Protein AF-A0A2V8M650-F1 (afdb_monomer)

Foldseek 3Di:
DVVVVVVVVVVVVVVVVPPDDPPDPDDPVVWFDQVDKDKFKFFWPDWAAAPQKTWTWGFGQDPVRDTDIAIEIDHHNVVVVVVVDDRPNDDGGDIDIDMGTATPDVVNRYD

Radius of gyration: 22.39 Å; Cα contacts (8 Å, |Δi|>4): 172; chains: 1; bounding box: 29×50×68 Å

Sequence (111 aa):
MMKRVLLSFVIANLITISAGYVYGHHSFAATYAEDKHATVEGKLVQFTFRNPHSFIQIDSKQEDGKIVRWTVEWGGAGVLGNQGLTRDTLRPGDFLVITGAPGRNEEDHRM

Structure (mmCIF, N/CA/C/O backbone):
data_AF-A0A2V8M650-F1
#
_entry.id   AF-A0A2V8M650-F1
#
loop_
_atom_site.group_PDB
_atom_site.id
_atom_site.type_symbol
_atom_site.label_atom_id
_atom_site.label_alt_id
_atom_site.label_comp_id
_atom_site.label_asym_id
_atom_site.label_entity_id
_atom_site.label_seq_id
_atom_site.pdbx_PDB_ins_code
_atom_site.Cartn_x
_atom_site.Cartn_y
_atom_site.Cartn_z
_atom_site.occupancy
_atom_site.B_iso_or_equiv
_atom_site.auth_seq_id
_atom_site.auth_comp_id
_atom_site.auth_asym_id
_atom_site.auth_atom_id
_atom_site.pdbx_PDB_model_num
ATOM 1 N N . MET A 1 1 ? 2.339 36.116 -51.557 1.00 60.12 1 MET A N 1
ATOM 2 C CA . MET A 1 1 ? 1.321 35.569 -50.632 1.00 60.12 1 MET A CA 1
ATOM 3 C C . MET A 1 1 ? 1.602 34.106 -50.263 1.00 60.12 1 MET A C 1
ATOM 5 O O . MET A 1 1 ? 1.861 33.834 -49.100 1.00 60.12 1 MET A O 1
ATOM 9 N N . MET A 1 2 ? 1.668 33.184 -51.234 1.00 62.03 2 MET A N 1
ATOM 10 C CA . MET A 1 2 ? 1.766 31.725 -51.002 1.00 62.03 2 MET A CA 1
ATOM 11 C C . MET A 1 2 ? 3.003 31.262 -50.205 1.00 62.03 2 MET A C 1
ATOM 13 O O . MET A 1 2 ? 2.876 30.410 -49.337 1.00 62.03 2 MET A O 1
ATOM 17 N N . LYS A 1 3 ? 4.184 31.864 -50.416 1.00 53.94 3 LYS A N 1
ATOM 18 C CA . LYS A 1 3 ? 5.416 31.499 -49.682 1.00 53.94 3 LYS A CA 1
ATOM 19 C C . LYS A 1 3 ? 5.353 31.804 -48.176 1.00 53.94 3 LYS A C 1
ATOM 21 O O . LYS A 1 3 ? 5.964 31.092 -47.393 1.00 53.94 3 LYS A O 1
ATOM 26 N N . ARG A 1 4 ? 4.601 32.838 -47.767 1.00 61.59 4 ARG A N 1
ATOM 27 C CA . ARG A 1 4 ? 4.433 33.221 -46.350 1.00 61.59 4 ARG A CA 1
ATOM 28 C C . ARG A 1 4 ? 3.463 32.272 -45.642 1.00 61.59 4 ARG A C 1
ATOM 30 O O . ARG A 1 4 ? 3.745 31.861 -44.530 1.00 61.59 4 ARG A O 1
ATOM 37 N N . VAL A 1 5 ? 2.398 31.854 -46.335 1.00 67.00 5 VAL A N 1
ATOM 38 C CA . VAL A 1 5 ? 1.444 30.837 -45.853 1.00 67.00 5 VAL A CA 1
ATOM 39 C C . VAL A 1 5 ? 2.125 29.475 -45.698 1.00 67.00 5 VAL A C 1
ATOM 41 O O . VAL A 1 5 ? 1.945 28.821 -44.676 1.00 67.00 5 VAL A O 1
ATOM 44 N N . LEU A 1 6 ? 2.966 29.079 -46.662 1.00 67.75 6 LEU A N 1
ATOM 45 C CA . LEU A 1 6 ? 3.723 27.825 -46.589 1.00 67.75 6 LEU A CA 1
ATOM 46 C C . LEU A 1 6 ? 4.705 27.818 -45.404 1.00 67.75 6 LEU A C 1
ATOM 48 O O . LEU A 1 6 ? 4.794 26.832 -44.681 1.00 67.75 6 LEU A O 1
ATOM 52 N N . LEU A 1 7 ? 5.400 28.937 -45.170 1.00 71.12 7 LEU A N 1
ATOM 53 C CA . LEU A 1 7 ? 6.338 29.078 -44.054 1.00 71.12 7 LEU A CA 1
ATOM 54 C C . LEU A 1 7 ? 5.618 29.034 -42.697 1.00 7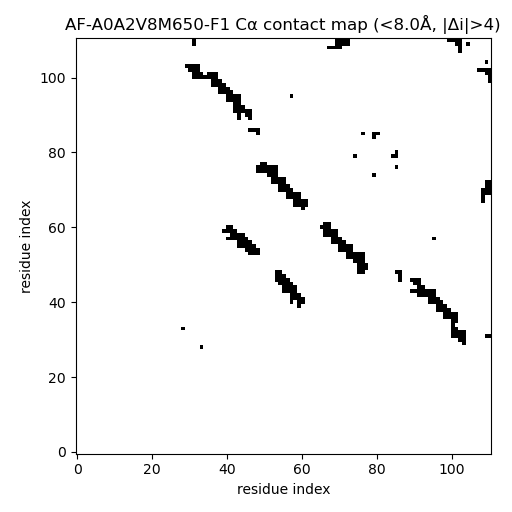1.12 7 LEU A C 1
ATOM 56 O O . LEU A 1 7 ? 6.089 28.374 -41.775 1.00 71.12 7 LEU A O 1
ATOM 60 N N . SER A 1 8 ? 4.446 29.667 -42.590 1.00 68.94 8 SER A N 1
ATOM 61 C CA . SER A 1 8 ? 3.595 29.589 -41.397 1.00 68.94 8 SER A CA 1
ATOM 62 C C . SER A 1 8 ? 3.099 28.164 -41.126 1.00 68.94 8 SER A C 1
ATOM 64 O O . SER A 1 8 ? 3.080 27.744 -39.973 1.00 68.94 8 SER A O 1
ATOM 66 N N . PHE A 1 9 ? 2.764 27.397 -42.169 1.00 70.69 9 PHE A N 1
ATOM 67 C CA . PHE A 1 9 ? 2.368 25.989 -42.040 1.00 70.69 9 PHE A CA 1
ATOM 68 C C . PHE A 1 9 ? 3.509 25.084 -41.560 1.00 70.69 9 PHE A C 1
ATOM 70 O O . PHE A 1 9 ? 3.278 24.192 -40.742 1.00 70.69 9 PHE A O 1
ATOM 77 N N . VAL A 1 10 ? 4.736 25.324 -42.034 1.00 74.00 10 VAL A N 1
ATOM 78 C CA . VAL A 1 10 ? 5.928 24.578 -41.602 1.00 74.00 10 VAL A CA 1
ATOM 79 C C . VAL A 1 10 ? 6.265 24.893 -40.143 1.00 74.00 10 VAL A C 1
ATOM 81 O O . VAL A 1 10 ? 6.474 23.974 -39.358 1.00 74.00 10 VAL A O 1
ATOM 84 N N . ILE A 1 11 ? 6.245 26.171 -39.749 1.00 71.69 11 ILE A N 1
ATOM 85 C CA . ILE A 1 11 ? 6.520 26.581 -38.362 1.00 71.69 11 ILE A CA 1
ATOM 86 C C . ILE A 1 11 ? 5.458 26.020 -37.404 1.00 71.69 11 ILE A C 1
ATOM 88 O O . ILE A 1 11 ? 5.807 25.495 -36.350 1.00 71.69 11 ILE A O 1
ATOM 92 N N . ALA A 1 12 ? 4.176 26.053 -37.785 1.00 65.75 12 ALA A N 1
ATOM 93 C CA . ALA A 1 12 ? 3.097 25.483 -36.979 1.00 65.75 12 ALA A CA 1
ATOM 94 C C . ALA A 1 12 ? 3.228 23.959 -36.797 1.00 65.75 12 ALA A C 1
ATOM 96 O O . ALA A 1 12 ? 2.958 23.456 -35.711 1.00 65.75 12 ALA A O 1
ATOM 97 N N . ASN A 1 13 ? 3.688 23.232 -37.825 1.00 63.56 13 ASN A N 1
ATOM 98 C CA . ASN A 1 13 ? 3.927 21.787 -37.727 1.00 63.56 13 ASN A CA 1
ATOM 99 C C . ASN A 1 13 ? 5.173 21.442 -36.896 1.00 63.56 13 ASN A C 1
ATOM 101 O O . ASN A 1 13 ? 5.192 20.411 -36.233 1.00 63.56 13 ASN A O 1
ATOM 105 N N . LEU A 1 14 ? 6.209 22.287 -36.886 1.00 63.91 14 LEU A N 1
ATOM 106 C CA . LEU A 1 14 ? 7.374 22.059 -36.023 1.00 63.91 14 LEU A CA 1
ATOM 107 C C . LEU A 1 14 ? 7.041 22.224 -34.530 1.00 63.91 14 LEU A C 1
ATOM 109 O O . LEU A 1 14 ? 7.608 21.510 -33.707 1.00 63.91 14 LEU A O 1
ATOM 113 N N . ILE A 1 15 ? 6.111 23.119 -34.179 1.00 65.81 15 ILE A N 1
ATOM 114 C CA . ILE A 1 15 ? 5.702 23.363 -32.783 1.00 65.81 15 ILE A CA 1
ATOM 115 C C . ILE A 1 15 ? 4.856 22.204 -32.224 1.00 65.81 15 ILE A C 1
ATOM 117 O O . ILE A 1 15 ? 4.917 21.915 -31.032 1.00 65.81 15 ILE A O 1
ATOM 121 N N . THR A 1 16 ? 4.085 21.499 -33.057 1.00 62.78 16 THR A N 1
ATOM 122 C CA . THR A 1 16 ? 3.266 20.362 -32.597 1.00 62.78 16 THR A CA 1
ATOM 123 C C . THR A 1 16 ? 4.075 19.080 -32.392 1.00 62.78 16 THR A C 1
ATOM 125 O O . THR A 1 16 ? 3.709 18.264 -31.548 1.00 62.78 16 THR A O 1
ATOM 128 N N . ILE A 1 17 ? 5.200 18.909 -33.097 1.00 61.66 17 ILE A N 1
ATOM 129 C CA . ILE A 1 17 ? 6.082 17.734 -32.956 1.00 61.66 17 ILE A CA 1
ATOM 130 C C . ILE A 1 17 ? 6.930 17.809 -31.669 1.00 61.66 17 ILE A C 1
ATOM 132 O O . ILE A 1 17 ? 7.407 16.785 -31.185 1.00 61.66 17 ILE A O 1
ATOM 136 N N . SER A 1 18 ? 7.065 18.987 -31.046 1.00 57.66 18 SER A N 1
ATOM 137 C CA . SER A 1 18 ? 7.750 19.147 -29.754 1.00 57.66 18 SER A CA 1
ATOM 138 C C . SER A 1 18 ? 6.863 18.883 -28.531 1.00 57.66 18 SER A C 1
ATOM 140 O O . SER A 1 18 ? 7.252 19.243 -27.418 1.00 57.66 18 SER A O 1
ATOM 142 N N . ALA A 1 19 ? 5.681 18.278 -28.695 1.00 60.12 19 ALA A N 1
ATOM 143 C CA . ALA A 1 19 ? 4.895 17.763 -27.576 1.00 60.12 19 ALA A CA 1
ATOM 144 C C . ALA A 1 19 ? 5.634 16.563 -26.952 1.00 60.12 19 ALA A C 1
ATOM 146 O O . ALA A 1 19 ? 5.363 15.406 -27.261 1.00 60.12 19 ALA A O 1
ATOM 147 N N . GLY A 1 20 ? 6.643 16.854 -26.128 1.00 64.56 20 GLY A N 1
ATOM 148 C CA . GLY A 1 20 ? 7.442 15.853 -25.434 1.00 64.56 20 GLY A CA 1
ATOM 149 C C . GLY A 1 20 ? 6.562 14.940 -24.584 1.00 64.56 20 GLY A C 1
ATOM 150 O O . GLY A 1 20 ? 5.599 15.383 -23.960 1.00 64.56 20 GLY A O 1
ATOM 151 N N . TYR A 1 21 ? 6.908 13.655 -24.549 1.00 64.88 21 TYR A N 1
ATOM 152 C CA . TYR A 1 21 ? 6.306 12.698 -23.630 1.00 64.88 21 TYR A CA 1
ATOM 153 C C . TYR A 1 21 ? 6.585 13.150 -22.193 1.00 64.88 21 TYR A C 1
ATOM 155 O O . TYR A 1 21 ? 7.704 13.019 -21.697 1.00 64.88 21 TYR A O 1
ATOM 163 N N . VAL A 1 22 ? 5.579 13.708 -21.519 1.00 60.84 22 VAL A N 1
ATOM 164 C CA . VAL A 1 22 ? 5.669 13.999 -20.088 1.00 60.84 22 VAL A CA 1
ATOM 165 C C . VAL A 1 22 ? 5.551 12.670 -19.347 1.00 60.84 22 VAL A C 1
ATOM 167 O O . VAL A 1 22 ? 4.459 12.136 -19.163 1.00 60.84 22 VAL A O 1
ATOM 170 N N . TYR A 1 23 ? 6.691 12.115 -18.941 1.00 60.34 23 TYR A N 1
ATOM 171 C CA . TYR A 1 23 ? 6.739 11.002 -17.997 1.00 60.34 23 TYR A CA 1
ATOM 172 C C . TYR A 1 23 ? 6.409 11.539 -16.602 1.00 60.34 23 TYR A C 1
ATOM 174 O O . TYR A 1 23 ? 7.272 12.055 -15.896 1.00 60.34 23 TYR A O 1
ATOM 182 N N . GLY A 1 24 ? 5.137 11.469 -16.216 1.00 62.22 24 GLY A N 1
ATOM 183 C CA . GLY A 1 24 ? 4.704 11.841 -14.874 1.00 62.22 24 GLY A CA 1
ATOM 184 C C . GLY A 1 24 ? 5.024 10.743 -13.860 1.00 62.22 24 GLY A C 1
ATOM 185 O O . GLY A 1 24 ? 4.174 9.898 -13.597 1.00 62.22 24 GLY A O 1
ATOM 186 N N . HIS A 1 25 ? 6.217 10.760 -13.263 1.00 66.56 25 HIS A N 1
ATOM 187 C CA . HIS A 1 25 ? 6.421 10.133 -11.954 1.00 66.56 25 HIS A CA 1
ATOM 188 C C . HIS A 1 25 ? 5.982 11.146 -10.894 1.00 66.56 25 HIS A C 1
ATOM 190 O O . HIS A 1 25 ? 6.648 12.163 -10.699 1.00 66.56 25 HIS A O 1
ATOM 196 N N . HIS A 1 26 ? 4.833 10.923 -10.254 1.00 76.19 26 HIS A N 1
ATOM 197 C CA . HIS A 1 26 ? 4.467 11.733 -9.095 1.00 76.19 26 HIS A CA 1
ATOM 198 C C . HIS A 1 26 ? 5.414 11.392 -7.940 1.00 76.19 26 HIS A C 1
ATOM 200 O O . HIS A 1 26 ? 5.812 10.243 -7.764 1.00 76.19 26 HIS A O 1
ATOM 206 N N . SER A 1 27 ? 5.829 12.411 -7.191 1.00 85.31 27 SER A N 1
ATOM 207 C CA . SER A 1 27 ? 6.703 12.213 -6.040 1.00 85.31 27 SER A CA 1
ATOM 208 C C . SER A 1 27 ? 5.900 11.603 -4.897 1.00 85.31 27 SER A C 1
ATOM 210 O O . SER A 1 27 ? 4.904 12.188 -4.476 1.00 85.31 27 SER A O 1
ATOM 212 N N . PHE A 1 28 ? 6.368 10.476 -4.360 1.00 89.62 28 PHE A N 1
ATOM 213 C CA . PHE A 1 28 ? 5.814 9.881 -3.142 1.00 89.62 28 PHE A CA 1
ATOM 214 C C . PHE A 1 28 ? 5.769 10.918 -2.003 1.00 89.62 28 PHE A C 1
ATOM 216 O O . PHE A 1 28 ? 4.732 11.120 -1.378 1.00 89.62 28 PHE A O 1
ATOM 223 N N . ALA A 1 29 ? 6.842 11.698 -1.845 1.00 91.44 29 ALA A N 1
ATOM 224 C CA . ALA A 1 29 ? 6.961 12.771 -0.859 1.00 91.44 29 ALA A CA 1
ATOM 225 C C . ALA A 1 29 ? 5.898 13.878 -0.983 1.00 91.44 29 ALA A C 1
ATOM 227 O O . ALA A 1 29 ? 5.624 14.582 -0.007 1.00 91.44 29 ALA A O 1
ATOM 228 N N . ALA A 1 30 ? 5.314 14.076 -2.171 1.00 91.94 30 ALA A N 1
ATOM 229 C CA . ALA A 1 30 ? 4.242 15.051 -2.364 1.00 91.94 30 ALA A CA 1
ATOM 230 C C . ALA A 1 30 ? 2.914 14.565 -1.767 1.00 91.94 30 ALA A C 1
ATOM 232 O O . ALA A 1 30 ? 2.116 15.384 -1.315 1.00 91.94 30 ALA A O 1
ATOM 233 N N . THR A 1 31 ? 2.690 13.251 -1.736 1.00 92.62 31 THR A N 1
ATOM 234 C CA . THR A 1 31 ? 1.457 12.639 -1.226 1.00 92.62 31 THR A CA 1
ATOM 235 C C . THR A 1 31 ? 1.594 12.187 0.226 1.00 92.62 31 THR A C 1
ATOM 237 O O . THR A 1 31 ? 0.651 12.366 0.997 1.00 92.62 31 THR A O 1
ATOM 240 N N . TYR A 1 32 ? 2.758 11.672 0.626 1.00 96.94 32 TYR A N 1
ATOM 241 C CA . TYR A 1 32 ? 2.978 11.036 1.927 1.00 96.94 32 TYR A CA 1
ATOM 242 C C . TYR A 1 32 ? 4.031 11.774 2.766 1.00 96.94 32 TYR A C 1
ATOM 244 O O . TYR A 1 32 ? 4.938 12.433 2.246 1.00 96.94 32 TYR A O 1
ATOM 252 N N . ALA A 1 33 ? 3.896 11.687 4.088 1.00 97.00 33 ALA A N 1
ATOM 253 C CA . ALA A 1 33 ? 4.847 12.231 5.052 1.00 97.00 33 ALA A CA 1
ATOM 254 C C . ALA A 1 33 ? 5.912 11.176 5.401 1.00 97.00 33 ALA A C 1
ATOM 256 O O . ALA A 1 33 ? 5.749 10.420 6.353 1.00 97.00 33 ALA A O 1
ATOM 257 N N . GLU A 1 34 ? 6.990 11.111 4.613 1.00 94.44 34 GLU A N 1
ATOM 258 C CA . GLU A 1 34 ? 8.055 10.090 4.719 1.00 94.44 34 GLU A CA 1
ATOM 259 C C . GLU A 1 34 ? 8.809 10.084 6.058 1.00 94.44 34 GLU A C 1
ATOM 261 O O . GLU A 1 34 ? 9.404 9.082 6.444 1.00 94.44 34 GLU A O 1
ATOM 266 N N . ASP A 1 35 ? 8.786 11.203 6.778 1.00 95.38 35 ASP A N 1
ATOM 267 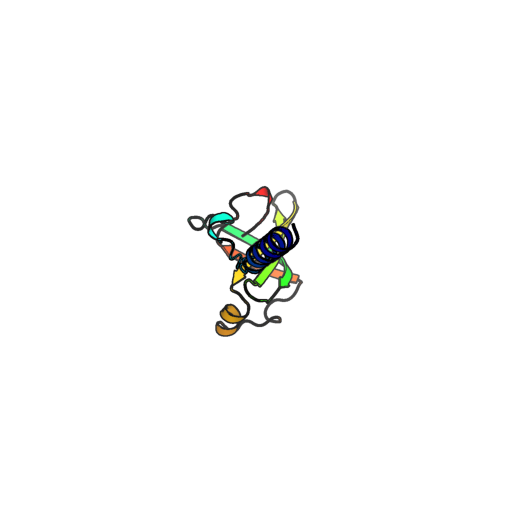C CA . ASP A 1 35 ? 9.374 11.350 8.108 1.00 95.38 35 ASP A CA 1
ATOM 268 C C . ASP A 1 35 ? 8.486 10.775 9.224 1.00 95.38 35 ASP A C 1
ATOM 270 O O . ASP A 1 35 ? 8.902 10.707 10.383 1.00 95.38 35 ASP A O 1
ATOM 274 N N . LYS A 1 36 ? 7.267 10.341 8.889 1.00 96.50 36 LYS A N 1
ATOM 275 C CA . LYS A 1 36 ? 6.278 9.803 9.823 1.00 96.50 36 LYS A CA 1
ATOM 276 C C . LYS A 1 36 ? 5.959 8.351 9.503 1.00 96.50 36 LYS A C 1
ATOM 278 O O . LYS A 1 36 ? 6.061 7.902 8.370 1.00 96.50 36 LYS A O 1
ATOM 283 N N . HIS A 1 37 ? 5.524 7.631 10.529 1.00 95.81 37 HIS A N 1
ATOM 284 C CA . HIS A 1 37 ? 5.019 6.271 10.403 1.00 95.81 37 HIS A CA 1
ATOM 285 C C . HIS A 1 37 ? 3.684 6.169 11.130 1.00 95.81 37 HIS A C 1
ATOM 287 O O . HIS A 1 37 ? 3.534 6.690 12.237 1.00 95.81 37 HIS A O 1
ATOM 293 N N . ALA A 1 38 ? 2.728 5.494 10.508 1.00 96.81 38 ALA A N 1
ATOM 294 C CA . ALA A 1 38 ? 1.451 5.139 11.106 1.00 96.81 38 ALA A CA 1
ATOM 295 C C . ALA A 1 38 ? 1.140 3.671 10.800 1.00 96.81 38 ALA A C 1
ATOM 297 O O . ALA A 1 38 ? 1.703 3.096 9.866 1.00 96.81 38 ALA A O 1
ATOM 298 N N . THR A 1 39 ? 0.240 3.078 11.582 1.00 97.69 39 THR A N 1
ATOM 299 C CA . THR A 1 39 ? -0.262 1.720 11.355 1.00 97.69 39 THR A CA 1
ATOM 300 C C . THR A 1 39 ? -1.759 1.776 11.112 1.00 97.69 39 THR A C 1
ATOM 302 O O . THR A 1 39 ? -2.481 2.438 11.857 1.00 97.69 39 THR A O 1
ATOM 305 N N . VAL A 1 40 ? -2.221 1.071 10.084 1.00 97.62 40 VAL A N 1
ATOM 306 C CA . VAL A 1 40 ? -3.639 0.857 9.810 1.00 97.62 40 VAL A CA 1
ATOM 307 C C . VAL A 1 40 ? -3.931 -0.638 9.765 1.00 97.62 40 VAL A C 1
ATOM 309 O O . VAL A 1 40 ? -3.179 -1.425 9.187 1.00 97.62 40 VAL A O 1
ATOM 312 N N . GLU A 1 41 ? -5.038 -1.030 10.385 1.00 98.31 41 GLU A N 1
ATOM 313 C CA . GLU A 1 41 ? -5.484 -2.418 10.445 1.00 98.31 41 GLU A CA 1
ATOM 314 C C . GLU A 1 41 ? -6.866 -2.561 9.822 1.00 98.31 41 GLU A C 1
ATOM 316 O O . GLU A 1 41 ? -7.734 -1.697 9.995 1.00 98.31 41 GLU A O 1
ATOM 321 N N . GLY A 1 42 ? -7.094 -3.649 9.093 1.00 98.44 42 GLY A N 1
ATOM 322 C CA . GLY A 1 42 ? -8.372 -3.843 8.424 1.00 98.44 42 GLY A CA 1
ATOM 323 C C . GLY A 1 42 ? -8.441 -5.077 7.544 1.00 98.44 42 GLY A C 1
ATOM 324 O O . GLY A 1 42 ? -7.467 -5.806 7.359 1.00 98.44 42 GLY A O 1
ATOM 325 N N . LYS A 1 43 ? -9.630 -5.312 6.989 1.00 98.69 43 LYS A N 1
ATOM 326 C CA . LYS A 1 43 ? -9.853 -6.409 6.042 1.00 98.69 43 LYS A CA 1
ATOM 327 C C . LYS A 1 43 ? -9.530 -5.965 4.628 1.00 98.69 43 LYS A C 1
ATOM 329 O O . LYS A 1 43 ? -10.024 -4.930 4.186 1.00 98.69 43 LYS A O 1
ATOM 334 N N . LEU A 1 44 ? -8.767 -6.774 3.904 1.00 98.75 44 LEU A N 1
ATOM 335 C CA . LEU A 1 44 ? -8.455 -6.556 2.503 1.00 98.75 44 LEU A CA 1
ATOM 336 C C . LEU A 1 44 ? -9.728 -6.548 1.657 1.00 98.75 44 LEU A C 1
ATOM 338 O O . LEU A 1 44 ? -10.498 -7.505 1.650 1.00 98.75 44 LEU A O 1
ATOM 342 N N . VAL A 1 45 ? -9.915 -5.469 0.911 1.00 98.75 45 VAL A N 1
ATOM 343 C CA . VAL A 1 45 ? -10.968 -5.309 -0.094 1.00 98.75 45 VAL A CA 1
ATOM 344 C C . VAL A 1 45 ? -10.406 -5.626 -1.474 1.00 98.75 45 VAL A C 1
ATOM 346 O O . VAL A 1 45 ? -11.004 -6.389 -2.229 1.00 98.75 45 VAL A O 1
ATOM 349 N N . GLN A 1 46 ? -9.236 -5.071 -1.799 1.00 98.56 46 GLN A N 1
ATOM 350 C CA . GLN A 1 46 ? -8.610 -5.255 -3.103 1.00 98.56 46 GLN A CA 1
ATOM 351 C C . GLN A 1 46 ? -7.088 -5.188 -3.013 1.00 98.56 46 GLN A C 1
ATOM 353 O O . GLN A 1 46 ? -6.534 -4.270 -2.414 1.00 98.56 46 GLN A O 1
ATOM 358 N N . PHE A 1 47 ? -6.419 -6.117 -3.696 1.00 98.56 47 PHE A N 1
ATOM 359 C CA . PHE A 1 47 ? -4.994 -6.031 -3.987 1.00 98.56 47 PHE A CA 1
ATOM 360 C C . PHE A 1 47 ? -4.782 -5.824 -5.487 1.00 98.56 47 PHE A C 1
ATOM 362 O O . PHE A 1 47 ? -5.097 -6.684 -6.310 1.00 98.56 47 PHE A O 1
ATOM 369 N N . THR A 1 48 ? -4.254 -4.660 -5.853 1.00 98.50 48 THR A N 1
ATOM 370 C CA . THR A 1 48 ? -3.886 -4.338 -7.231 1.00 98.50 48 THR A CA 1
ATOM 371 C C . THR A 1 48 ? -2.388 -4.538 -7.402 1.00 98.50 48 THR A C 1
ATOM 373 O O . THR A 1 48 ? -1.609 -3.638 -7.103 1.00 98.50 48 THR A O 1
ATOM 376 N N . PHE A 1 49 ? -1.981 -5.702 -7.906 1.00 98.50 49 PHE A N 1
ATOM 377 C CA . PHE A 1 49 ? -0.579 -6.028 -8.183 1.00 98.50 49 PHE A CA 1
ATOM 378 C C . PHE A 1 49 ? -0.188 -5.601 -9.606 1.00 98.50 49 PHE A C 1
ATOM 380 O O . PHE A 1 49 ? -0.475 -6.313 -10.577 1.00 98.50 49 PHE A O 1
ATOM 387 N N . ARG A 1 50 ? 0.421 -4.417 -9.755 1.00 97.31 50 ARG A N 1
ATOM 388 C CA . ARG A 1 50 ? 0.788 -3.839 -11.065 1.00 97.31 50 ARG A CA 1
ATOM 389 C C . ARG A 1 50 ? 2.026 -2.940 -10.988 1.00 97.31 50 ARG A C 1
ATOM 391 O O . ARG A 1 50 ? 2.501 -2.612 -9.909 1.00 97.31 50 ARG A O 1
ATOM 398 N N . ASN A 1 51 ? 2.539 -2.526 -12.145 1.00 96.44 51 ASN A N 1
ATOM 399 C CA . ASN A 1 51 ? 3.566 -1.483 -12.257 1.00 96.44 51 ASN A CA 1
ATOM 400 C C . ASN A 1 51 ? 2.927 -0.132 -12.658 1.00 96.44 51 ASN A C 1
ATOM 402 O O . ASN A 1 51 ? 1.901 -0.152 -13.344 1.00 96.44 51 ASN A O 1
ATOM 406 N N . PRO A 1 52 ? 3.512 1.026 -12.280 1.00 93.19 52 PRO A N 1
ATOM 407 C CA . PRO A 1 52 ? 4.727 1.177 -11.465 1.00 93.19 52 PRO A CA 1
ATOM 408 C C . PRO A 1 52 ? 4.496 1.043 -9.951 1.00 93.19 52 PRO A C 1
ATOM 410 O O . PRO A 1 52 ? 5.460 0.816 -9.233 1.00 93.19 52 PRO A O 1
ATOM 413 N N . HIS A 1 53 ? 3.243 1.105 -9.486 1.00 95.81 53 HIS A N 1
ATOM 414 C CA . HIS A 1 53 ? 2.871 0.954 -8.077 1.00 95.81 53 HIS A CA 1
ATOM 415 C C . HIS A 1 53 ? 1.723 -0.039 -7.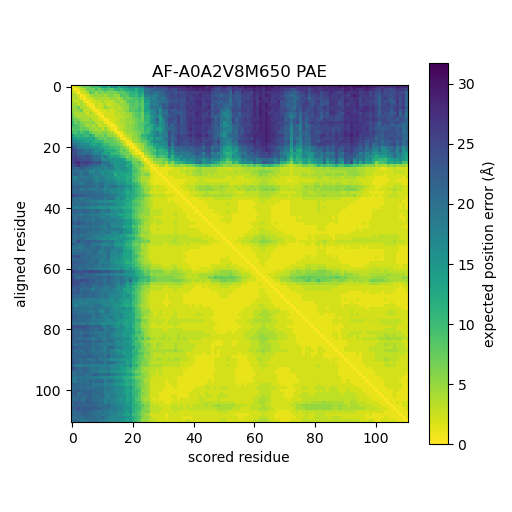916 1.00 95.81 53 HIS A C 1
ATOM 417 O O . HIS A 1 53 ? 0.734 0.002 -8.666 1.00 95.81 53 HIS A O 1
ATOM 423 N N . SER A 1 54 ? 1.866 -0.916 -6.926 1.00 98.25 54 SER A N 1
ATOM 424 C CA . SER A 1 54 ? 0.783 -1.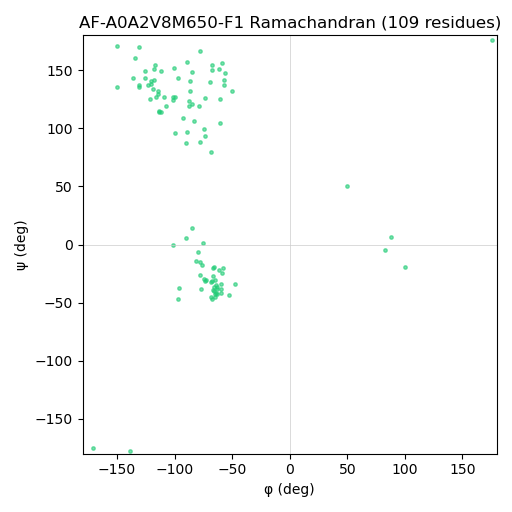771 -6.452 1.00 98.25 54 SER A CA 1
ATOM 425 C C . SER A 1 54 ? 0.015 -1.062 -5.344 1.00 98.25 54 SER A C 1
ATOM 427 O O . SER A 1 54 ? 0.549 -0.173 -4.687 1.00 98.25 54 SER A O 1
ATOM 429 N N . PHE A 1 55 ? -1.238 -1.453 -5.133 1.00 98.25 55 PHE A N 1
ATOM 430 C CA . PHE A 1 55 ? -2.093 -0.840 -4.117 1.00 98.25 55 PHE A CA 1
ATOM 431 C C . PHE A 1 55 ? -2.854 -1.893 -3.327 1.00 98.25 55 PHE A C 1
ATOM 433 O O . PHE A 1 55 ? -3.316 -2.887 -3.894 1.00 98.25 55 PHE A O 1
ATOM 440 N N . ILE A 1 56 ? -3.028 -1.636 -2.037 1.00 98.69 56 ILE A N 1
ATOM 441 C CA . ILE A 1 56 ? -3.844 -2.424 -1.119 1.00 98.69 56 ILE A CA 1
ATOM 442 C C . ILE A 1 56 ? -4.978 -1.522 -0.641 1.00 98.69 56 ILE A C 1
ATOM 444 O O . ILE A 1 56 ? -4.737 -0.422 -0.157 1.00 98.69 56 ILE A O 1
ATOM 448 N N . GLN A 1 57 ? -6.219 -1.972 -0.769 1.00 98.75 57 GLN A N 1
ATOM 449 C CA . GLN A 1 57 ? -7.365 -1.293 -0.174 1.00 98.75 57 GLN A CA 1
ATOM 450 C C . GLN A 1 57 ? -7.906 -2.115 0.977 1.00 98.75 57 GLN A C 1
ATOM 452 O O . GLN A 1 57 ? -8.213 -3.289 0.777 1.00 98.75 57 GLN A O 1
ATOM 457 N N . ILE A 1 58 ? -8.057 -1.510 2.152 1.00 98.81 58 ILE A N 1
ATOM 458 C CA . ILE A 1 58 ? -8.595 -2.193 3.332 1.00 98.81 58 ILE A CA 1
ATOM 459 C C . ILE A 1 58 ? -9.778 -1.436 3.922 1.00 98.81 58 ILE A C 1
ATOM 461 O O . ILE A 1 58 ? -9.829 -0.209 3.876 1.00 98.81 58 ILE A O 1
ATOM 465 N N . ASP A 1 59 ? -10.697 -2.180 4.524 1.00 98.75 59 ASP A N 1
ATOM 466 C CA . ASP A 1 59 ? -11.731 -1.642 5.398 1.00 98.75 59 ASP A CA 1
ATOM 467 C C . ASP A 1 59 ? -11.244 -1.681 6.840 1.00 98.75 59 ASP A C 1
ATOM 469 O O . ASP A 1 59 ? -11.131 -2.755 7.442 1.00 98.75 59 ASP A O 1
ATOM 473 N N . SER A 1 60 ? -10.960 -0.497 7.380 1.00 98.19 60 SER A N 1
ATOM 474 C CA . SER A 1 60 ? -10.538 -0.306 8.762 1.00 98.19 60 SER A CA 1
ATOM 475 C C . SER A 1 60 ? -11.723 0.136 9.611 1.00 98.19 60 SER A C 1
ATOM 477 O O . SER A 1 60 ? -12.418 1.103 9.281 1.00 98.19 60 SER A O 1
ATOM 479 N N . LYS A 1 61 ? -11.971 -0.585 10.704 1.00 97.25 61 LYS A N 1
ATOM 480 C CA . LYS A 1 61 ? -13.026 -0.244 11.657 1.00 97.25 61 LYS A CA 1
ATOM 481 C C . LYS A 1 61 ? -12.469 0.733 12.689 1.00 97.25 61 LYS A C 1
ATOM 483 O O . LYS A 1 61 ? -11.550 0.386 13.421 1.00 97.25 61 LYS A O 1
ATOM 488 N N . GLN A 1 62 ? -13.052 1.921 12.745 1.00 93.56 62 GLN A N 1
ATOM 489 C CA . GLN A 1 62 ? -12.703 2.968 13.699 1.00 93.56 62 GLN A CA 1
ATOM 490 C C . GLN A 1 62 ? -13.304 2.682 15.082 1.00 93.56 62 GLN A C 1
ATOM 492 O O . GLN A 1 62 ? -14.208 1.851 15.227 1.00 93.56 62 GLN A O 1
ATOM 497 N N . GLU A 1 63 ? -12.831 3.401 16.101 1.00 91.25 63 GLU A N 1
ATOM 498 C CA . GLU A 1 63 ? -13.325 3.275 17.481 1.00 91.25 63 GLU A CA 1
ATOM 499 C C . GLU A 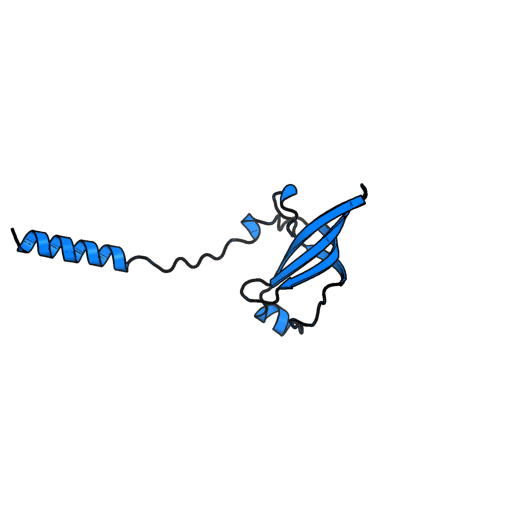1 63 ? -14.822 3.593 17.607 1.00 91.25 63 GLU A C 1
ATOM 501 O O . GLU A 1 63 ? -15.537 2.940 18.365 1.00 91.25 63 GLU A O 1
ATOM 506 N N . ASP A 1 64 ? -15.327 4.535 16.802 1.00 93.50 64 ASP A N 1
ATOM 507 C CA . ASP A 1 64 ? -16.749 4.898 16.741 1.00 93.50 64 ASP A CA 1
ATOM 508 C C . ASP A 1 64 ? -17.617 3.866 15.989 1.00 93.50 64 ASP A C 1
ATOM 510 O O . ASP A 1 64 ? -18.827 4.040 15.832 1.00 93.50 64 ASP A O 1
ATOM 514 N N . GLY A 1 65 ? -17.004 2.775 15.523 1.00 94.12 65 GLY A N 1
ATOM 515 C CA . GLY A 1 65 ? -17.651 1.696 14.792 1.00 94.12 65 GLY A CA 1
ATOM 516 C C . GLY A 1 65 ? -17.834 1.956 13.298 1.00 94.12 65 GLY A C 1
ATOM 517 O O . GLY A 1 65 ? -18.264 1.033 12.597 1.00 94.12 65 GLY A O 1
ATOM 518 N N . LYS A 1 66 ? -17.492 3.147 12.786 1.00 96.56 66 LYS A N 1
ATOM 519 C CA . LYS A 1 66 ? -17.518 3.414 11.344 1.00 96.56 66 LYS A CA 1
ATOM 520 C C . LYS A 1 66 ? -16.442 2.609 10.632 1.00 96.56 66 LYS A C 1
ATOM 522 O O . LYS A 1 66 ? -15.3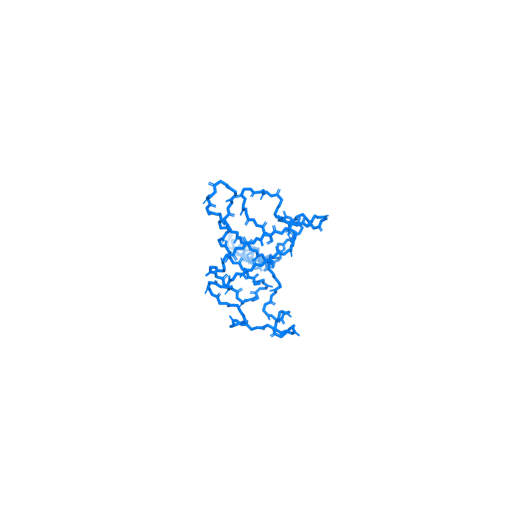79 2.315 11.174 1.00 96.56 66 LYS A O 1
ATOM 527 N N . ILE A 1 67 ? -16.726 2.273 9.382 1.00 97.81 67 ILE A N 1
ATOM 528 C CA . ILE A 1 67 ? -15.759 1.647 8.487 1.00 97.81 67 ILE A CA 1
ATOM 529 C C . ILE A 1 67 ? -15.227 2.729 7.560 1.00 97.81 67 ILE A C 1
ATOM 531 O O . ILE A 1 67 ? -16.000 3.397 6.873 1.00 97.81 67 ILE A O 1
ATOM 535 N N . VAL A 1 68 ? -13.908 2.878 7.546 1.00 97.94 68 VAL A N 1
ATOM 536 C CA . VAL A 1 68 ? -13.185 3.789 6.663 1.00 97.94 68 VAL A CA 1
ATOM 537 C C . VAL A 1 68 ? -12.341 2.955 5.714 1.00 97.94 68 VAL A C 1
ATOM 539 O O . VAL A 1 68 ? -11.602 2.066 6.147 1.00 97.94 68 VAL A O 1
ATOM 542 N N . ARG A 1 69 ? -12.448 3.242 4.414 1.00 98.38 69 ARG A N 1
ATOM 543 C CA . ARG A 1 69 ? -11.615 2.587 3.412 1.00 98.38 69 ARG A CA 1
ATOM 544 C C . ARG A 1 69 ? -10.287 3.307 3.279 1.00 98.38 69 ARG A C 1
ATOM 546 O O . ARG A 1 69 ? -10.261 4.466 2.883 1.00 98.38 69 ARG A O 1
ATOM 553 N N . TRP A 1 70 ? -9.207 2.582 3.525 1.00 98.56 70 TRP A N 1
ATOM 554 C CA . TRP A 1 70 ? -7.853 3.065 3.297 1.00 98.56 70 TRP A CA 1
ATOM 555 C C . TRP A 1 70 ? -7.327 2.588 1.952 1.00 98.56 70 TRP A C 1
ATOM 557 O O . TRP A 1 70 ? -7.606 1.461 1.538 1.00 98.56 70 TRP A O 1
ATOM 567 N N . THR A 1 71 ? -6.551 3.437 1.280 1.00 98.56 71 THR A N 1
ATOM 568 C CA . THR A 1 71 ? -5.753 3.052 0.109 1.00 98.56 71 THR A CA 1
ATOM 569 C C . THR A 1 71 ? -4.281 3.161 0.459 1.00 98.56 71 THR A C 1
ATOM 571 O O . THR A 1 71 ? -3.784 4.264 0.658 1.00 98.56 71 THR A O 1
ATOM 574 N N . VAL A 1 72 ? -3.601 2.021 0.489 1.00 98.38 72 VAL A N 1
ATOM 575 C CA . VAL A 1 72 ? -2.168 1.934 0.737 1.00 98.38 72 VAL A CA 1
ATOM 576 C C . VAL A 1 72 ? -1.421 1.722 -0.572 1.00 98.38 72 VAL A C 1
ATOM 578 O O . VAL A 1 72 ? -1.738 0.803 -1.334 1.00 98.38 72 VAL A O 1
ATOM 581 N N . GLU A 1 73 ? -0.442 2.567 -0.843 1.00 97.56 73 GLU A N 1
ATOM 582 C CA . GLU A 1 73 ? 0.491 2.439 -1.949 1.00 97.56 73 GLU A CA 1
ATOM 583 C C . GLU A 1 73 ? 1.689 1.572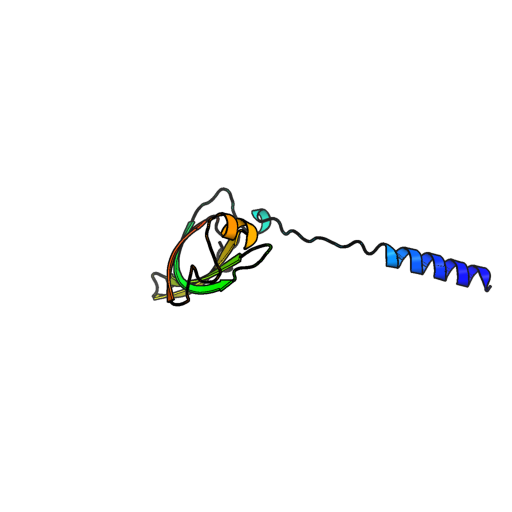 -1.563 1.00 97.56 73 GLU A C 1
ATOM 585 O O . GLU A 1 73 ? 2.215 1.629 -0.456 1.00 97.56 73 GLU A O 1
ATOM 590 N N . TRP A 1 74 ? 2.137 0.744 -2.501 1.00 97.06 74 TRP A N 1
ATOM 591 C CA . TRP A 1 74 ? 3.303 -0.106 -2.316 1.00 97.06 74 TRP A CA 1
ATOM 592 C C . TRP A 1 74 ? 4.166 -0.143 -3.580 1.00 97.06 74 TRP A C 1
ATOM 594 O O . TRP A 1 74 ? 3.885 0.508 -4.592 1.00 97.06 74 TRP A O 1
ATOM 604 N N . GLY A 1 75 ? 5.242 -0.927 -3.536 1.00 96.19 75 GLY A N 1
ATOM 605 C CA . GLY A 1 75 ? 6.138 -1.105 -4.668 1.00 96.19 75 GLY A CA 1
ATOM 606 C C . GLY A 1 75 ? 5.420 -1.648 -5.906 1.00 96.19 75 GLY A C 1
ATOM 607 O O . GLY A 1 75 ? 4.377 -2.306 -5.837 1.00 96.19 75 GLY A O 1
ATOM 608 N N . GLY A 1 76 ? 5.995 -1.391 -7.077 1.00 97.50 76 GLY A N 1
ATOM 609 C CA . GLY A 1 76 ? 5.530 -2.002 -8.317 1.00 97.50 76 GLY A CA 1
ATOM 610 C C . GLY A 1 76 ? 5.644 -3.523 -8.288 1.00 97.50 76 GLY A C 1
ATOM 611 O O . GLY A 1 76 ? 6.537 -4.082 -7.649 1.00 97.50 76 GLY A O 1
ATOM 612 N N . ALA A 1 77 ? 4.767 -4.194 -9.030 1.00 98.12 77 ALA A N 1
ATOM 613 C CA . ALA A 1 77 ? 4.750 -5.648 -9.187 1.00 98.12 77 ALA A CA 1
ATOM 614 C C . ALA A 1 77 ? 6.128 -6.259 -9.504 1.00 98.12 77 ALA A C 1
ATOM 616 O O . ALA A 1 77 ? 6.416 -7.358 -9.047 1.00 98.12 77 ALA A O 1
ATOM 617 N N . GLY A 1 78 ? 6.995 -5.563 -10.251 1.00 98.12 78 GLY A N 1
ATOM 618 C CA . GLY A 1 78 ? 8.361 -6.036 -10.508 1.00 98.12 78 GLY A CA 1
ATOM 619 C C . GLY A 1 78 ? 9.228 -6.102 -9.243 1.00 98.12 78 GLY A C 1
ATOM 620 O O . GLY A 1 78 ? 9.892 -7.107 -9.002 1.00 98.12 78 GLY A O 1
ATOM 621 N N . VAL A 1 79 ? 9.184 -5.059 -8.407 1.00 97.88 79 VAL A N 1
ATOM 622 C CA . VAL A 1 79 ? 9.930 -5.002 -7.136 1.00 97.88 79 VAL A CA 1
ATOM 623 C C . VAL A 1 79 ? 9.381 -6.032 -6.153 1.00 97.88 79 VAL A C 1
ATOM 625 O O . VAL A 1 79 ? 10.146 -6.803 -5.582 1.00 97.88 79 VAL A O 1
ATOM 628 N N . LEU A 1 80 ? 8.056 -6.087 -6.003 1.00 98.31 80 LEU A N 1
ATOM 629 C CA . LEU A 1 80 ? 7.393 -7.032 -5.104 1.00 98.31 80 LEU A CA 1
ATOM 630 C C . LEU A 1 80 ? 7.568 -8.488 -5.561 1.00 98.31 80 LEU A C 1
ATOM 632 O O . LEU A 1 80 ? 7.777 -9.375 -4.738 1.00 98.31 80 LEU A O 1
ATOM 636 N N . GLY A 1 81 ? 7.551 -8.737 -6.871 1.00 98.31 81 GLY A N 1
ATOM 637 C CA . GLY A 1 81 ? 7.835 -10.049 -7.451 1.00 98.31 81 GLY A CA 1
ATOM 638 C C . GLY A 1 81 ? 9.231 -10.554 -7.099 1.00 98.31 81 GLY A C 1
ATOM 639 O O . GLY A 1 81 ? 9.387 -11.704 -6.697 1.00 98.31 81 GLY A O 1
ATOM 640 N N . ASN A 1 82 ? 10.234 -9.673 -7.140 1.00 98.12 82 ASN A N 1
ATOM 641 C CA . ASN A 1 82 ? 11.593 -9.998 -6.697 1.00 98.12 82 ASN A CA 1
ATOM 642 C C . ASN A 1 82 ? 11.686 -10.269 -5.183 1.00 98.12 82 ASN A C 1
ATOM 644 O O . ASN A 1 82 ? 12.638 -10.903 -4.738 1.00 98.12 82 ASN A O 1
ATOM 648 N N . GLN A 1 83 ? 10.702 -9.819 -4.399 1.00 97.62 83 GLN A N 1
ATOM 649 C CA . GLN A 1 83 ? 10.555 -10.121 -2.970 1.00 97.62 83 GLN A CA 1
ATOM 650 C C . GLN A 1 83 ? 9.704 -11.382 -2.713 1.00 97.62 83 GLN A C 1
ATOM 652 O O . GLN A 1 83 ? 9.421 -11.708 -1.563 1.00 97.62 83 GLN A O 1
ATOM 657 N N . GLY A 1 84 ? 9.300 -12.104 -3.765 1.00 97.81 84 GLY A N 1
ATOM 658 C CA . GLY A 1 84 ? 8.530 -13.348 -3.670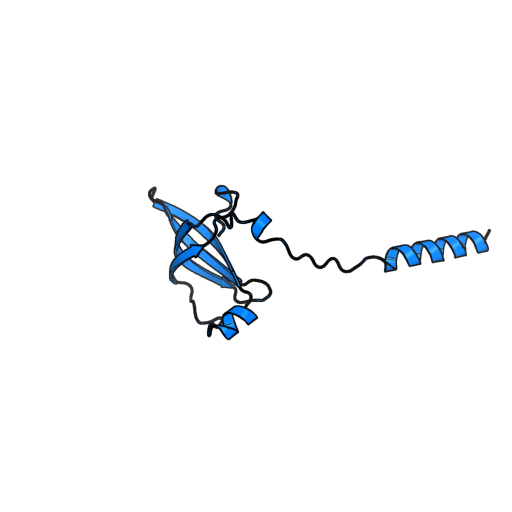 1.00 97.81 84 GLY A CA 1
ATOM 659 C C . GLY A 1 84 ? 7.011 -13.165 -3.634 1.00 97.81 84 GLY A C 1
ATOM 660 O O . GLY A 1 84 ? 6.287 -14.143 -3.450 1.00 97.81 84 GLY A O 1
ATOM 661 N N . LEU A 1 85 ? 6.507 -11.943 -3.821 1.00 98.19 85 LEU A N 1
ATOM 662 C CA . LEU A 1 85 ? 5.072 -11.692 -3.873 1.00 98.19 85 LEU A CA 1
ATOM 663 C C . LEU A 1 85 ? 4.500 -11.929 -5.268 1.00 98.19 85 LEU A C 1
ATOM 665 O O . LEU A 1 85 ? 5.120 -11.672 -6.296 1.00 98.19 85 LEU A O 1
ATOM 669 N N . THR A 1 86 ? 3.252 -12.370 -5.296 1.00 98.00 86 THR A N 1
ATOM 670 C CA . THR A 1 86 ? 2.468 -12.565 -6.512 1.00 98.00 86 THR A CA 1
ATOM 671 C C . THR A 1 86 ? 1.111 -11.899 -6.341 1.00 98.00 86 THR A C 1
ATOM 673 O O . THR A 1 86 ? 0.721 -11.531 -5.234 1.00 98.00 86 THR A O 1
ATOM 676 N N . ARG A 1 87 ? 0.338 -11.801 -7.425 1.00 96.94 87 ARG A N 1
ATOM 677 C CA . ARG A 1 87 ? -1.048 -11.312 -7.358 1.00 96.94 87 ARG A CA 1
ATOM 678 C C . ARG A 1 87 ? -1.962 -12.122 -6.434 1.00 96.94 87 ARG A C 1
ATOM 680 O O . ARG A 1 87 ? -2.984 -11.593 -6.022 1.00 96.94 87 ARG A O 1
ATOM 687 N N . ASP A 1 88 ? -1.588 -13.360 -6.116 1.00 97.00 88 ASP A N 1
ATOM 688 C CA . ASP A 1 88 ? -2.387 -14.281 -5.305 1.00 97.00 88 ASP A CA 1
ATOM 689 C C . ASP A 1 88 ? -1.902 -14.368 -3.849 1.00 97.00 88 ASP A C 1
ATOM 691 O O . ASP A 1 88 ? -2.485 -15.113 -3.058 1.00 97.00 88 ASP A O 1
ATOM 695 N N . THR A 1 89 ? -0.841 -13.625 -3.494 1.00 97.75 89 THR A N 1
ATOM 696 C CA . THR A 1 89 ? -0.269 -13.597 -2.137 1.00 97.75 89 THR A CA 1
ATOM 697 C C . THR A 1 89 ? -1.246 -13.032 -1.112 1.00 97.75 89 THR A C 1
ATOM 699 O O . THR A 1 89 ? -1.255 -13.497 0.021 1.00 97.75 89 THR A O 1
ATOM 702 N N . LEU A 1 90 ? -2.060 -12.052 -1.511 1.00 98.06 90 LEU A N 1
ATOM 703 C CA . LEU A 1 90 ? -3.095 -11.453 -0.675 1.00 98.06 90 LEU A CA 1
ATOM 704 C C . LEU A 1 90 ? -4.458 -11.634 -1.339 1.00 98.06 90 LEU A C 1
ATOM 706 O O . LEU A 1 90 ? -4.590 -11.442 -2.552 1.00 98.06 90 LEU A O 1
ATOM 710 N N . ARG A 1 91 ? -5.477 -11.974 -0.551 1.00 97.62 91 ARG A N 1
ATOM 711 C CA . ARG A 1 91 ? -6.834 -12.247 -1.033 1.00 97.62 91 ARG A CA 1
ATOM 712 C C . ARG A 1 91 ? -7.861 -11.390 -0.294 1.00 97.62 91 ARG A C 1
ATOM 714 O O . ARG A 1 91 ? -7.730 -11.174 0.910 1.00 97.62 91 ARG A O 1
ATOM 721 N N . PRO A 1 92 ? -8.915 -10.907 -0.978 1.00 98.44 92 PRO A N 1
ATOM 7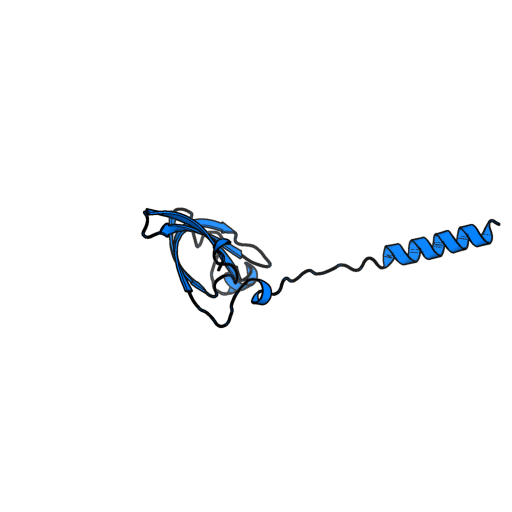22 C CA . PRO A 1 92 ? -9.996 -10.195 -0.306 1.00 98.44 92 PRO A CA 1
ATOM 723 C C . PRO A 1 92 ? -10.518 -10.970 0.911 1.00 98.44 92 PRO A C 1
ATOM 725 O O . PRO A 1 92 ? -10.788 -12.168 0.823 1.00 98.44 92 PRO A O 1
ATOM 728 N N . GLY A 1 93 ? -10.658 -10.277 2.039 1.00 98.19 93 GLY A N 1
ATOM 729 C CA . GLY A 1 93 ? -11.035 -10.845 3.333 1.00 98.19 93 GLY A CA 1
ATOM 730 C C . GLY A 1 93 ? -9.871 -11.084 4.297 1.00 98.19 93 GLY A C 1
ATOM 731 O O . GLY A 1 93 ? -10.132 -11.149 5.501 1.00 98.19 93 GLY A O 1
ATOM 732 N N . ASP A 1 94 ? -8.625 -11.148 3.812 1.00 98.62 94 ASP A N 1
ATOM 733 C CA . ASP A 1 94 ? -7.441 -11.247 4.673 1.00 98.62 94 ASP A CA 1
ATOM 734 C C . ASP A 1 94 ? -7.392 -10.067 5.649 1.00 98.62 94 ASP A C 1
ATOM 736 O O . ASP A 1 94 ? -7.661 -8.925 5.274 1.00 98.62 94 ASP A O 1
ATOM 740 N N . PHE A 1 95 ? -7.057 -10.329 6.912 1.00 98.50 95 PHE A N 1
ATOM 741 C CA . PHE A 1 95 ? -6.832 -9.263 7.883 1.00 98.50 95 PHE A CA 1
ATOM 742 C C . PHE A 1 95 ? -5.375 -8.817 7.812 1.00 98.50 95 PHE A C 1
ATOM 744 O O . PHE A 1 95 ? -4.470 -9.637 7.965 1.00 98.50 95 PHE A O 1
ATOM 751 N N . LEU A 1 96 ? -5.159 -7.527 7.573 1.00 98.56 96 LEU A N 1
ATOM 752 C CA . LEU A 1 96 ? -3.839 -6.942 7.387 1.00 98.56 96 LEU A CA 1
ATOM 753 C C . LEU A 1 96 ? -3.557 -5.917 8.482 1.00 98.56 96 LEU A C 1
ATOM 755 O O . LEU A 1 96 ? -4.433 -5.137 8.852 1.00 98.56 96 LEU A O 1
ATOM 759 N N . VAL A 1 97 ? -2.306 -5.902 8.934 1.00 98.44 97 VAL A N 1
ATOM 760 C CA . VAL A 1 97 ? -1.711 -4.843 9.752 1.00 98.44 97 VAL A CA 1
ATOM 761 C C . VAL A 1 97 ? -0.640 -4.202 8.884 1.00 98.44 97 VAL A C 1
ATOM 763 O O . VAL A 1 97 ? 0.304 -4.880 8.474 1.00 98.44 97 VAL A O 1
ATOM 766 N N . ILE A 1 98 ? -0.819 -2.931 8.533 1.00 98.31 98 ILE A N 1
ATOM 767 C CA . ILE A 1 98 ? 0.028 -2.246 7.556 1.00 98.31 98 ILE A CA 1
ATOM 768 C C . ILE A 1 98 ? 0.669 -1.036 8.220 1.00 98.31 98 ILE A C 1
ATOM 770 O O . ILE A 1 98 ? -0.040 -0.184 8.747 1.00 98.31 98 ILE A O 1
ATOM 774 N N . THR A 1 99 ? 1.997 -0.956 8.172 1.00 98.19 99 THR A N 1
ATOM 775 C CA . THR A 1 99 ? 2.766 0.190 8.667 1.00 98.19 99 THR A CA 1
ATOM 776 C C . THR A 1 99 ? 3.461 0.879 7.503 1.00 98.19 99 THR A C 1
ATOM 778 O O . THR A 1 99 ? 4.119 0.220 6.697 1.00 98.19 99 THR A O 1
ATOM 781 N N . GLY A 1 100 ? 3.338 2.201 7.432 1.00 97.25 100 GLY A N 1
ATOM 782 C CA . GLY A 1 100 ? 3.891 3.004 6.345 1.00 97.25 100 GLY A CA 1
ATOM 783 C C . GLY A 1 100 ? 3.802 4.503 6.616 1.00 97.25 100 GLY A C 1
ATOM 784 O O . GLY A 1 100 ? 3.407 4.930 7.706 1.00 97.25 100 GLY A O 1
ATOM 785 N N . ALA A 1 101 ? 4.187 5.296 5.619 1.00 97.81 101 ALA A N 1
ATOM 786 C CA . ALA A 1 101 ? 4.121 6.750 5.683 1.00 97.81 101 ALA A CA 1
ATOM 787 C C . ALA A 1 101 ? 2.675 7.213 5.439 1.00 97.81 101 ALA A C 1
ATOM 789 O O . ALA A 1 101 ? 2.137 6.958 4.368 1.00 97.81 101 ALA A O 1
ATOM 790 N N . PRO A 1 102 ? 2.014 7.899 6.384 1.00 97.88 102 PRO A N 1
ATOM 791 C CA . PRO A 1 102 ? 0.651 8.360 6.160 1.00 97.88 102 PRO A CA 1
ATOM 792 C C . PRO A 1 102 ? 0.602 9.452 5.085 1.00 97.88 102 PRO A C 1
ATOM 794 O O . PRO A 1 102 ? 1.557 10.213 4.886 1.00 97.88 102 PRO A O 1
ATOM 797 N N . GLY A 1 103 ? -0.549 9.568 4.426 1.00 97.50 103 GLY A N 1
ATOM 798 C CA . GLY A 1 103 ? -0.865 10.689 3.552 1.00 97.50 103 GLY A CA 1
ATOM 799 C C . GLY A 1 103 ? -0.751 12.022 4.293 1.00 97.50 103 GLY A C 1
ATOM 800 O O . GLY A 1 103 ? -1.009 12.119 5.493 1.00 97.50 103 GLY A O 1
ATOM 801 N N . ARG A 1 104 ? -0.361 13.076 3.575 1.00 95.56 104 ARG A N 1
ATOM 802 C CA . ARG A 1 104 ? -0.267 14.429 4.148 1.00 95.56 104 ARG A CA 1
ATOM 803 C C . ARG A 1 104 ? -1.627 15.008 4.538 1.00 95.56 104 ARG A C 1
ATOM 805 O O . ARG A 1 104 ? -1.674 15.855 5.425 1.00 95.56 104 ARG A O 1
ATOM 812 N N . ASN A 1 105 ? -2.694 14.571 3.870 1.00 96.19 105 ASN A N 1
ATOM 813 C CA . ASN A 1 105 ? -4.074 14.879 4.218 1.00 96.19 105 ASN A CA 1
ATOM 814 C C . ASN A 1 105 ? -4.739 13.632 4.813 1.00 96.19 105 ASN A C 1
ATOM 816 O O . ASN A 1 105 ? -4.849 12.602 4.149 1.00 96.19 105 ASN A O 1
ATOM 820 N N . GLU A 1 106 ? -5.179 13.733 6.063 1.00 91.81 106 GLU A N 1
ATOM 821 C CA . GLU A 1 106 ? -5.772 12.616 6.803 1.00 91.81 106 GLU A CA 1
ATOM 822 C C . GLU A 1 106 ? -7.130 12.188 6.228 1.00 91.81 106 GLU A C 1
ATOM 824 O O . GLU A 1 106 ? -7.452 10.998 6.248 1.00 91.81 106 GLU A O 1
ATOM 829 N N . GLU A 1 107 ? -7.896 13.128 5.663 1.00 95.00 107 GLU A N 1
ATOM 830 C CA . GLU A 1 107 ? -9.225 12.872 5.085 1.00 95.00 107 GLU A CA 1
ATOM 831 C C . GLU A 1 107 ? -9.170 11.989 3.830 1.00 95.00 107 GLU A C 1
ATOM 833 O O . GLU A 1 107 ? -10.159 11.351 3.470 1.00 95.00 107 GLU A O 1
ATOM 838 N N . ASP A 1 108 ? -8.006 11.906 3.179 1.00 96.31 108 ASP A N 1
ATOM 839 C CA . ASP A 1 108 ? -7.830 11.078 1.986 1.00 96.31 108 ASP A CA 1
ATOM 840 C C . ASP A 1 108 ? -7.681 9.586 2.337 1.00 96.31 108 ASP A C 1
ATOM 842 O O . ASP A 1 108 ? -7.782 8.734 1.449 1.00 96.31 108 ASP A O 1
ATOM 846 N N . HIS A 1 109 ? -7.414 9.262 3.612 1.00 97.19 109 HIS A N 1
ATOM 847 C CA . HIS A 1 109 ? -7.201 7.897 4.111 1.00 97.19 109 HIS A CA 1
ATOM 848 C C . HIS A 1 109 ? -6.188 7.109 3.265 1.00 97.19 109 HIS A C 1
ATOM 850 O O . HIS A 1 109 ? -6.437 5.990 2.796 1.00 97.19 109 HIS A O 1
ATOM 856 N N . ARG A 1 110 ? -5.027 7.732 3.039 1.00 97.44 110 ARG A N 1
ATOM 857 C CA . ARG A 1 110 ? -3.930 7.169 2.248 1.00 97.44 110 ARG A CA 1
ATOM 858 C C . ARG A 1 110 ? -2.716 6.842 3.103 1.00 97.44 110 ARG A C 1
ATOM 860 O O . ARG A 1 110 ? -2.440 7.540 4.077 1.00 97.44 110 ARG A O 1
ATOM 867 N N . MET A 1 111 ? -1.984 5.817 2.688 1.00 96.69 111 MET A N 1
ATOM 868 C CA . MET A 1 111 ? -0.675 5.422 3.218 1.00 96.69 111 MET A CA 1
ATOM 869 C C . MET A 1 111 ? 0.218 4.911 2.088 1.00 96.69 111 MET A C 1
ATOM 871 O O . MET A 1 111 ? -0.357 4.549 1.039 1.00 96.69 111 MET A O 1
#

Solvent-accessible surface area (backbone atoms only — not comparable to full-atom values): 6391 Å² total; per-residue (Å²): 114,69,72,59,54,52,51,52,52,52,55,56,53,57,62,63,72,64,69,68,85,80,80,81,77,78,58,64,72,78,51,24,37,78,93,43,77,44,76,52,53,27,33,30,65,42,70,46,69,31,73,78,53,14,38,42,28,27,45,23,71,45,95,89,66,48,74,46,69,34,45,32,65,48,62,15,37,69,61,38,38,77,72,72,48,55,74,78,74,59,54,70,66,43,77,45,80,46,77,43,32,36,29,72,50,73,92,70,34,35,50

Secondary structure (DSSP, 8-state):
-HHHHHHHHHHHHHHHHT---------HHHHB-TT--EEEEEEEEEEE--SS-EEEEEEEEPTTS-EEEEEEEE--HHHHHHTT--TTSS-TT-EEEEEEPPBSSGGG-B-

Nearest PDB structures (foldseek):
  1sru-assembly1_C  TM=7.560E-01  e=2.708E-02  Escherichia coli
  1sru-assembly1_B  TM=7.369E-01  e=3.568E-02  Escherichia coli
  4fxd-assembly1_A  TM=7.503E-01  e=4.272E-01  Saccharomyces cerevisiae S288C
  4fyd-assembly2_B  TM=6.937E-01  e=4.272E-01  Saccharomyces cerevisiae S288C
  4fxd-assembly2_B  TM=7.480E-01  e=9.247E-01  Saccharomyces cerevisiae S288C

pLDDT: mean 89.37, std 13.94, range [53.94, 98.81]

Mean predicted aligned error: 8.72 Å